Protein AF-M3H5D3-F1 (afdb_monomer_lite)

Structure (mmCIF, N/CA/C/O backbone):
data_AF-M3H5D3-F1
#
_entry.id   AF-M3H5D3-F1
#
loop_
_atom_site.group_PDB
_atom_site.id
_atom_site.type_symbol
_atom_site.label_atom_id
_atom_site.label_alt_id
_atom_site.label_comp_id
_atom_site.label_asym_id
_atom_site.label_entity_id
_atom_site.label_seq_id
_atom_site.pdbx_PDB_ins_code
_atom_site.Cartn_x
_atom_site.Cartn_y
_atom_site.Cartn_z
_atom_site.occupancy
_atom_site.B_iso_or_equiv
_atom_site.auth_seq_id
_atom_site.auth_comp_id
_atom_site.auth_asym_id
_atom_site.auth_atom_id
_atom_site.pdbx_PDB_model_num
ATOM 1 N N . MET A 1 1 ? 18.948 1.604 -1.763 1.00 32.38 1 MET A N 1
ATOM 2 C CA . MET A 1 1 ? 18.449 1.210 -0.431 1.00 32.38 1 MET A CA 1
ATOM 3 C C . MET A 1 1 ? 17.245 0.305 -0.661 1.00 32.38 1 MET A C 1
ATOM 5 O O . MET A 1 1 ? 16.190 0.804 -1.023 1.00 32.38 1 MET A O 1
ATOM 9 N N . TYR A 1 2 ? 17.444 -1.017 -0.651 1.00 39.84 2 TYR A N 1
ATOM 10 C CA . TYR A 1 2 ? 16.378 -1.993 -0.911 1.00 39.84 2 TYR A CA 1
ATOM 11 C C . TYR A 1 2 ? 15.650 -2.283 0.404 1.00 39.84 2 TYR A C 1
ATOM 13 O O . TYR A 1 2 ? 16.288 -2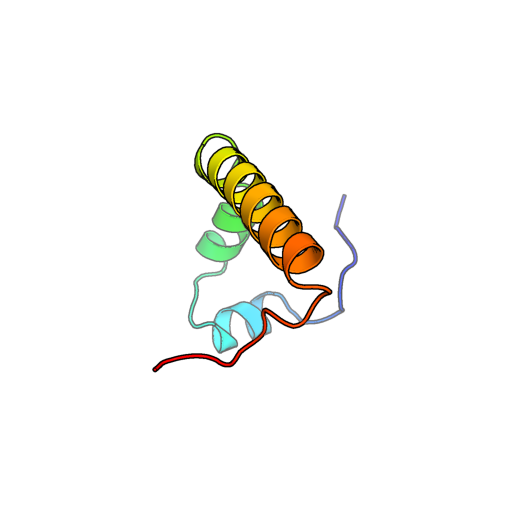.604 1.400 1.00 39.84 2 TYR A O 1
ATOM 21 N N . ILE A 1 3 ? 14.329 -2.108 0.413 1.00 48.75 3 ILE A N 1
ATOM 22 C CA . ILE A 1 3 ? 13.475 -2.400 1.565 1.00 48.75 3 ILE A CA 1
ATOM 23 C C . ILE A 1 3 ? 13.364 -3.925 1.680 1.00 48.75 3 ILE A C 1
ATOM 25 O O . ILE A 1 3 ? 12.724 -4.563 0.846 1.00 48.75 3 ILE A O 1
ATOM 29 N N . GLU A 1 4 ? 13.986 -4.509 2.702 1.00 53.25 4 GLU A N 1
ATOM 30 C CA . GLU A 1 4 ? 13.764 -5.903 3.091 1.00 53.25 4 GLU A CA 1
ATOM 31 C C . GLU A 1 4 ? 12.357 -6.054 3.689 1.00 53.25 4 GLU A C 1
ATOM 33 O O . GLU A 1 4 ? 12.118 -5.753 4.857 1.00 53.25 4 GLU A O 1
ATOM 38 N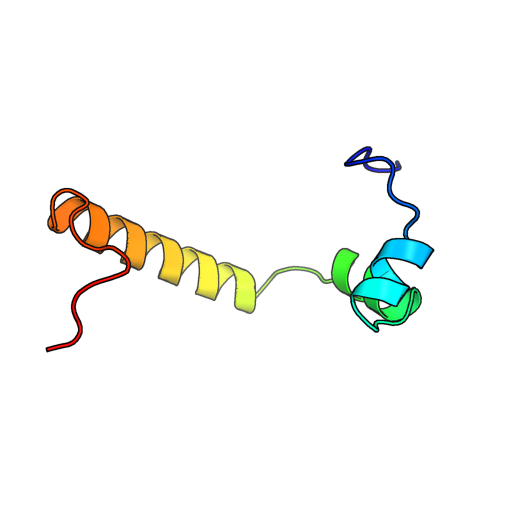 N . LYS A 1 5 ? 11.396 -6.516 2.883 1.00 50.81 5 LYS A N 1
ATOM 39 C CA . LYS A 1 5 ? 10.097 -7.012 3.360 1.00 50.81 5 LYS A CA 1
ATOM 40 C C . LYS A 1 5 ? 9.701 -8.252 2.564 1.00 50.81 5 LYS A C 1
ATOM 42 O O . LYS A 1 5 ? 9.182 -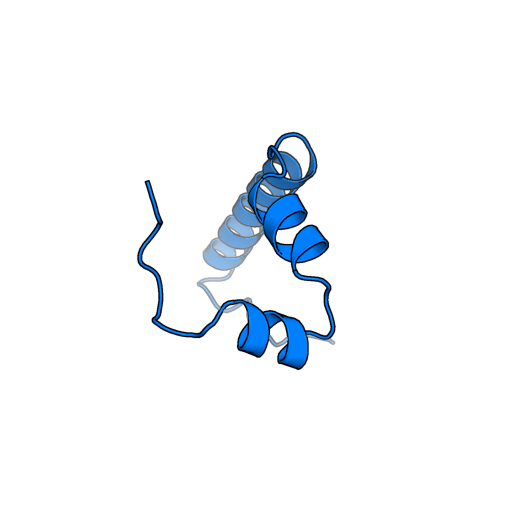8.128 1.464 1.00 50.81 5 LYS A O 1
ATOM 47 N N . ASN A 1 6 ? 9.908 -9.420 3.178 1.00 54.31 6 ASN A N 1
ATOM 48 C CA . ASN A 1 6 ? 9.530 -10.762 2.717 1.00 54.31 6 ASN A CA 1
ATOM 49 C C . ASN A 1 6 ? 10.156 -11.189 1.375 1.00 54.31 6 ASN A C 1
ATOM 51 O O . ASN A 1 6 ? 9.930 -10.592 0.331 1.00 54.31 6 ASN A O 1
ATOM 55 N N . HIS A 1 7 ? 10.927 -12.276 1.405 1.00 61.56 7 HIS A N 1
ATOM 56 C CA . HIS A 1 7 ? 11.811 -12.756 0.332 1.00 61.56 7 HIS A CA 1
ATOM 57 C C . HIS A 1 7 ? 11.079 -13.369 -0.888 1.00 61.56 7 HIS A C 1
ATOM 59 O O . HIS A 1 7 ? 11.543 -14.342 -1.482 1.00 61.56 7 HIS A O 1
ATOM 65 N N . PHE A 1 8 ? 9.910 -12.845 -1.263 1.00 69.81 8 PHE A N 1
ATOM 66 C CA . PHE A 1 8 ? 9.198 -13.272 -2.463 1.00 69.81 8 PHE A CA 1
ATOM 67 C C . PHE A 1 8 ? 9.770 -12.544 -3.682 1.00 69.81 8 PHE A C 1
ATOM 69 O O . PHE A 1 8 ? 9.792 -11.311 -3.697 1.00 69.81 8 PHE A O 1
ATOM 76 N N . PRO A 1 9 ? 10.215 -13.271 -4.725 1.00 84.62 9 PRO A N 1
ATOM 77 C CA . PRO A 1 9 ? 10.660 -12.641 -5.958 1.00 84.62 9 PRO A CA 1
ATOM 78 C C . PRO A 1 9 ? 9.558 -11.735 -6.510 1.00 84.62 9 PRO A C 1
ATOM 80 O O . PRO A 1 9 ? 8.430 -12.190 -6.705 1.00 84.62 9 PRO A O 1
ATOM 83 N N . VAL A 1 10 ? 9.890 -10.470 -6.792 1.00 84.69 10 VAL A N 1
ATOM 84 C CA . VAL A 1 10 ? 8.945 -9.472 -7.331 1.00 84.69 10 VAL A CA 1
ATOM 85 C C . VAL A 1 10 ? 8.211 -10.016 -8.554 1.00 84.69 10 VAL A C 1
ATOM 87 O O . VAL A 1 10 ? 7.011 -9.816 -8.693 1.00 84.69 10 VAL A O 1
ATOM 90 N N . GLU A 1 11 ? 8.908 -10.772 -9.401 1.00 85.75 11 GLU A N 1
ATOM 91 C CA . GLU A 1 11 ? 8.338 -11.448 -10.565 1.00 85.75 11 GLU A CA 1
ATOM 92 C C . GLU A 1 11 ? 7.227 -12.440 -10.200 1.00 85.75 11 GLU A C 1
ATOM 94 O O . GLU A 1 11 ? 6.151 -12.400 -10.789 1.00 85.75 11 GLU A O 1
ATOM 99 N N . LYS A 1 12 ? 7.438 -13.275 -9.176 1.00 87.75 12 LYS A N 1
ATOM 100 C CA . LYS A 1 12 ? 6.429 -14.233 -8.708 1.00 87.75 12 LYS A CA 1
ATOM 101 C C . LYS A 1 12 ? 5.187 -13.507 -8.195 1.00 87.75 12 LYS A C 1
ATOM 103 O O . LYS A 1 12 ? 4.071 -13.896 -8.525 1.00 87.75 12 LYS A O 1
ATOM 108 N N . THR A 1 13 ? 5.379 -12.433 -7.436 1.00 86.94 13 THR A N 1
ATOM 109 C CA . THR A 1 13 ? 4.281 -11.610 -6.915 1.00 86.94 13 THR A CA 1
ATOM 110 C C . THR A 1 13 ? 3.529 -10.895 -8.038 1.00 86.94 13 THR A C 1
ATOM 112 O O . THR A 1 13 ? 2.301 -10.909 -8.052 1.00 86.94 13 THR A O 1
ATOM 115 N N . CYS A 1 14 ? 4.245 -10.328 -9.013 1.00 91.00 14 CYS A N 1
ATOM 116 C CA . CYS A 1 14 ? 3.647 -9.684 -10.184 1.00 91.00 14 CYS A CA 1
ATOM 117 C C . CYS A 1 14 ? 2.819 -10.673 -11.014 1.00 91.00 14 CYS A C 1
ATOM 119 O O . CYS A 1 14 ? 1.712 -10.336 -11.423 1.00 91.00 14 CYS A O 1
ATOM 121 N N . ASN A 1 15 ? 3.311 -11.904 -11.191 1.00 90.94 15 ASN A N 1
ATOM 122 C CA . ASN A 1 15 ? 2.595 -12.961 -11.906 1.00 90.94 15 ASN A CA 1
ATOM 123 C C . ASN A 1 15 ? 1.315 -13.386 -11.174 1.00 90.94 15 ASN A C 1
ATOM 125 O O . ASN A 1 15 ? 0.271 -13.514 -11.803 1.00 90.94 15 ASN A O 1
ATOM 129 N N . ILE A 1 16 ? 1.371 -13.558 -9.848 1.00 93.00 16 ILE A N 1
ATOM 130 C CA . ILE A 1 16 ? 0.191 -13.901 -9.032 1.00 93.00 16 ILE A CA 1
ATOM 131 C C . ILE A 1 16 ? -0.871 -12.799 -9.113 1.00 93.00 16 ILE A C 1
ATOM 133 O O . ILE A 1 16 ? -2.057 -13.088 -9.239 1.00 93.00 16 ILE A O 1
ATOM 137 N N . LEU A 1 17 ? -0.444 -11.538 -9.042 1.00 90.06 17 LEU A N 1
ATOM 138 C CA . LEU A 1 17 ? -1.335 -10.377 -9.076 1.00 90.06 17 LEU A CA 1
ATOM 139 C C . LEU A 1 17 ? -1.720 -9.950 -10.502 1.00 90.06 17 LEU A C 1
ATOM 141 O O . LEU A 1 17 ? -2.482 -9.000 -10.659 1.00 90.06 17 LEU A O 1
ATOM 145 N N . ASN A 1 18 ? -1.202 -10.634 -11.528 1.00 94.00 18 ASN A N 1
ATOM 146 C CA . ASN A 1 18 ? -1.382 -10.317 -12.944 1.00 94.00 18 ASN A CA 1
ATOM 147 C C . ASN A 1 18 ? -1.075 -8.842 -13.290 1.00 94.00 18 ASN A C 1
ATOM 149 O O . ASN A 1 18 ? -1.823 -8.179 -14.010 1.00 94.00 18 ASN A O 1
ATOM 153 N N . VAL A 1 19 ? 0.032 -8.317 -12.757 1.00 92.88 19 VAL A N 1
ATOM 154 C CA . VAL A 1 19 ? 0.531 -6.958 -13.026 1.00 92.88 19 VAL A CA 1
ATOM 155 C C . VAL A 1 19 ? 1.905 -7.004 -13.686 1.00 92.88 19 VAL A C 1
ATOM 157 O O . VAL A 1 19 ? 2.673 -7.946 -13.505 1.00 92.88 19 VAL A O 1
ATOM 160 N N . SER A 1 20 ? 2.260 -5.959 -14.433 1.00 93.25 20 SER A N 1
ATOM 161 C CA . SER A 1 20 ? 3.619 -5.832 -14.958 1.00 93.25 20 SER A CA 1
ATOM 162 C C . SER A 1 20 ? 4.605 -5.415 -13.860 1.00 93.25 20 SER A C 1
ATOM 164 O O . SER A 1 20 ? 4.258 -4.697 -12.918 1.00 93.25 20 SER A O 1
ATOM 166 N N . ARG A 1 21 ? 5.880 -5.799 -14.016 1.00 88.94 21 ARG A N 1
ATOM 167 C CA . ARG A 1 21 ? 6.963 -5.346 -13.122 1.00 88.94 21 ARG A CA 1
ATOM 168 C C . ARG A 1 21 ? 7.095 -3.821 -13.104 1.00 88.94 21 ARG A C 1
ATOM 170 O O . ARG A 1 21 ? 7.334 -3.249 -12.047 1.00 88.94 21 ARG A O 1
ATOM 177 N N . SER A 1 22 ? 6.931 -3.166 -14.258 1.00 88.69 22 SER A N 1
ATOM 178 C CA . SER A 1 22 ? 6.936 -1.701 -14.335 1.00 88.69 22 SER A CA 1
ATOM 179 C C . SER A 1 22 ? 5.779 -1.109 -13.540 1.00 88.69 22 SER A C 1
ATOM 181 O O . SER A 1 22 ? 6.019 -0.260 -12.695 1.00 88.69 22 SER A O 1
ATOM 183 N N . GLY A 1 23 ? 4.564 -1.646 -13.690 1.00 88.44 23 GLY A N 1
ATOM 184 C CA . GLY A 1 23 ? 3.397 -1.213 -12.924 1.00 88.44 23 GLY A CA 1
ATOM 185 C C . GLY A 1 23 ? 3.575 -1.373 -11.413 1.00 88.44 23 GLY A C 1
ATOM 186 O O . GLY A 1 23 ? 3.167 -0.490 -10.661 1.00 88.44 23 GLY A O 1
ATOM 187 N N . TYR A 1 24 ? 4.238 -2.446 -10.965 1.00 88.12 24 TYR A N 1
ATOM 188 C CA . TYR A 1 24 ? 4.598 -2.636 -9.557 1.00 88.12 24 TYR A CA 1
ATOM 189 C C . TYR A 1 24 ? 5.540 -1.538 -9.044 1.00 88.12 24 TYR A C 1
ATOM 191 O O . TYR A 1 24 ? 5.264 -0.923 -8.014 1.00 88.12 24 TYR A O 1
ATOM 199 N N . TYR A 1 25 ? 6.636 -1.261 -9.755 1.00 89.62 25 TYR A N 1
ATOM 200 C CA . TYR A 1 25 ? 7.580 -0.223 -9.335 1.00 89.62 25 TYR A CA 1
ATOM 201 C C . TYR A 1 25 ? 7.015 1.189 -9.488 1.00 89.62 25 TYR A C 1
ATOM 203 O O . TYR A 1 25 ? 7.332 2.050 -8.671 1.00 89.62 25 TYR A O 1
ATOM 211 N N . ASP A 1 26 ? 6.173 1.429 -10.489 1.00 87.56 26 ASP A N 1
ATOM 212 C CA . ASP A 1 26 ? 5.469 2.696 -10.659 1.00 87.56 26 ASP A CA 1
ATOM 213 C C . ASP A 1 26 ? 4.515 2.917 -9.493 1.00 87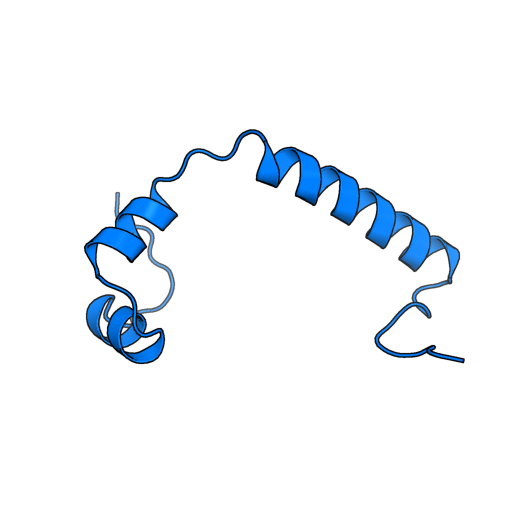.56 26 ASP A C 1
ATOM 215 O O . ASP A 1 26 ? 4.535 3.984 -8.892 1.00 87.56 26 ASP A O 1
ATOM 219 N N . TRP A 1 27 ? 3.730 1.902 -9.117 1.00 85.50 27 TRP A N 1
ATOM 220 C CA . TRP A 1 27 ? 2.888 1.943 -7.922 1.00 85.50 27 TRP A CA 1
ATOM 221 C C . TRP A 1 27 ? 3.705 2.200 -6.653 1.00 85.50 27 TRP A C 1
ATOM 223 O O . TRP A 1 27 ? 3.333 3.068 -5.871 1.00 85.50 27 TRP A O 1
ATOM 233 N N . LEU A 1 28 ? 4.844 1.520 -6.486 1.00 84.75 28 LEU A N 1
ATOM 234 C CA . LEU A 1 28 ? 5.730 1.710 -5.335 1.00 84.75 28 LEU A CA 1
ATOM 235 C C . LEU A 1 28 ? 6.309 3.134 -5.258 1.00 84.75 28 LEU A C 1
ATOM 237 O O . LEU A 1 28 ? 6.569 3.635 -4.168 1.00 84.75 28 LEU A O 1
ATOM 241 N N . LYS A 1 29 ? 6.536 3.775 -6.410 1.00 83.12 29 LYS A N 1
ATOM 242 C CA . LYS A 1 29 ? 7.079 5.137 -6.523 1.00 83.12 29 LYS A CA 1
ATOM 243 C C . LYS A 1 29 ? 6.010 6.230 -6.532 1.00 83.12 29 LYS A C 1
ATOM 245 O O . LYS A 1 29 ? 6.379 7.403 -6.561 1.00 83.12 29 LYS A O 1
ATOM 250 N N . ARG A 1 30 ? 4.716 5.890 -6.570 1.00 80.88 30 ARG A N 1
ATOM 251 C CA . ARG A 1 30 ? 3.648 6.898 -6.601 1.00 80.88 30 ARG A CA 1
ATOM 252 C C . ARG A 1 30 ? 3.717 7.745 -5.339 1.00 80.88 30 ARG A C 1
ATOM 254 O O . ARG A 1 30 ? 3.666 7.230 -4.229 1.00 80.88 30 ARG A O 1
ATOM 261 N N . GLU A 1 31 ? 3.837 9.052 -5.538 1.00 69.00 31 GLU A N 1
ATOM 262 C CA . GLU A 1 31 ? 3.824 10.018 -4.452 1.00 69.00 31 GLU A CA 1
ATOM 263 C C . GLU A 1 31 ? 2.384 10.192 -3.955 1.00 69.00 31 GLU A C 1
ATOM 265 O O . GLU A 1 31 ? 1.461 10.503 -4.715 1.00 69.00 31 GLU A O 1
ATOM 270 N N . ASP A 1 32 ? 2.193 9.963 -2.665 1.00 66.62 32 ASP A N 1
ATOM 271 C CA . ASP A 1 32 ? 0.904 10.050 -2.000 1.00 66.62 32 ASP A CA 1
ATOM 272 C C . ASP A 1 32 ? 0.548 11.506 -1.718 1.00 66.62 32 ASP A C 1
ATOM 274 O O . ASP A 1 32 ? 1.183 12.152 -0.885 1.00 66.62 32 ASP A O 1
ATOM 278 N N . ARG A 1 33 ? -0.483 12.044 -2.381 1.00 67.62 33 ARG A N 1
ATOM 279 C CA . ARG A 1 33 ? -0.958 13.400 -2.048 1.00 67.62 33 ARG A CA 1
ATOM 280 C C . ARG A 1 33 ? -2.447 13.503 -1.801 1.00 67.62 33 ARG A C 1
ATOM 282 O O . ARG A 1 33 ? -2.825 13.863 -0.693 1.00 67.62 33 ARG A O 1
ATOM 289 N N . GLU A 1 34 ? -3.288 13.136 -2.759 1.00 74.06 34 GLU A N 1
ATOM 290 C CA . GLU A 1 34 ? -4.732 13.377 -2.603 1.00 74.06 34 GLU A CA 1
ATOM 291 C C . GLU A 1 34 ? -5.484 12.158 -2.065 1.00 74.06 34 GLU A C 1
ATOM 293 O O . GLU A 1 34 ? -6.219 12.258 -1.082 1.00 74.06 34 GLU A O 1
ATOM 298 N N . ARG A 1 35 ? -5.234 10.969 -2.626 1.00 77.75 35 ARG A N 1
ATOM 299 C CA . ARG A 1 35 ? -5.895 9.739 -2.167 1.00 77.75 35 ARG A CA 1
ATOM 300 C C . ARG A 1 35 ? -5.523 9.387 -0.729 1.00 77.75 35 ARG A C 1
ATOM 302 O O . ARG A 1 35 ? -6.385 8.970 0.031 1.00 77.75 35 ARG A O 1
ATOM 309 N N . THR A 1 36 ? -4.270 9.590 -0.338 1.00 83.25 36 THR A N 1
ATOM 310 C CA . THR A 1 36 ? -3.811 9.237 1.012 1.00 83.25 36 THR A CA 1
ATOM 311 C C . THR A 1 36 ? -4.327 10.183 2.074 1.00 83.25 36 THR A C 1
ATOM 313 O O . THR A 1 36 ? -4.737 9.709 3.124 1.00 83.25 36 THR A O 1
ATOM 316 N N . LYS A 1 37 ? -4.424 11.487 1.794 1.00 84.06 37 LYS A N 1
ATOM 317 C CA . LYS A 1 37 ? -5.115 12.414 2.703 1.00 84.06 37 LYS A CA 1
ATOM 318 C C . LYS A 1 37 ? -6.589 12.051 2.853 1.00 84.06 37 LYS A C 1
ATOM 320 O O . LYS A 1 37 ? -7.095 12.013 3.969 1.00 84.06 37 LYS A O 1
ATOM 325 N N . SER A 1 38 ? -7.260 11.739 1.742 1.00 85.75 38 SER A N 1
ATOM 326 C CA . SER A 1 38 ? -8.655 11.297 1.773 1.00 85.75 38 SER A CA 1
ATOM 327 C C . SER A 1 38 ? -8.824 10.003 2.574 1.00 85.75 38 SER A C 1
ATOM 329 O O . SER A 1 38 ? -9.716 9.935 3.413 1.00 85.75 38 SER A O 1
ATOM 331 N N . ASN A 1 39 ? -7.945 9.015 2.384 1.00 87.19 39 ASN A N 1
ATOM 332 C CA . ASN A 1 39 ? -7.958 7.773 3.154 1.00 87.19 39 ASN A CA 1
ATOM 333 C C . ASN A 1 39 ? -7.680 8.020 4.639 1.00 87.19 39 ASN A C 1
ATOM 335 O O . ASN A 1 39 ? -8.404 7.496 5.466 1.00 87.19 39 ASN A O 1
ATOM 339 N N . GLN A 1 40 ? -6.703 8.862 4.988 1.00 88.81 40 GLN A N 1
ATOM 340 C CA . GLN A 1 40 ? -6.414 9.208 6.384 1.00 88.81 40 GLN A CA 1
ATOM 341 C C . GLN A 1 40 ? -7.617 9.854 7.078 1.00 88.81 40 GLN A C 1
ATOM 343 O O . GLN A 1 40 ? -7.865 9.593 8.253 1.00 88.81 40 GLN A O 1
ATOM 348 N N . GLU A 1 41 ? -8.364 10.702 6.371 1.00 90.19 41 GLU A N 1
ATOM 349 C CA . GLU A 1 41 ? -9.583 11.302 6.912 1.00 90.19 41 GLU A CA 1
ATOM 350 C C . GLU A 1 41 ? -10.702 10.267 7.081 1.00 90.19 41 GLU A C 1
ATOM 352 O O . GLU A 1 41 ? -11.383 10.241 8.108 1.00 90.19 41 GLU A O 1
ATOM 357 N N . LEU A 1 42 ? -10.855 9.363 6.110 1.00 89.50 42 LEU A N 1
ATOM 358 C CA . LEU A 1 42 ? -11.783 8.238 6.217 1.00 89.50 42 LEU A CA 1
ATOM 359 C C . LEU A 1 42 ? -11.420 7.311 7.382 1.00 89.50 42 LEU A C 1
ATOM 361 O O . LEU A 1 42 ? -12.305 6.951 8.153 1.00 89.50 42 LEU A O 1
ATOM 365 N N . ASP A 1 43 ? -10.141 6.982 7.554 1.00 89.31 43 ASP A N 1
ATOM 366 C CA . ASP A 1 43 ? -9.644 6.121 8.628 1.00 89.31 43 ASP A CA 1
ATOM 367 C C . ASP A 1 43 ? -9.947 6.730 9.998 1.00 89.31 43 ASP A C 1
ATOM 369 O O . ASP A 1 43 ? -10.472 6.045 10.873 1.00 89.31 43 ASP A O 1
ATOM 373 N N . LYS A 1 44 ? -9.708 8.037 10.179 1.00 90.44 44 LYS A N 1
ATOM 374 C CA . LYS A 1 44 ? -10.084 8.744 11.416 1.00 90.44 44 LYS A CA 1
ATOM 375 C C . LYS A 1 44 ? -11.576 8.633 11.697 1.00 90.44 44 LYS A C 1
ATOM 377 O O . LYS A 1 44 ? -11.968 8.369 12.832 1.00 90.44 44 LYS A O 1
ATOM 382 N N . ARG A 1 45 ? -12.409 8.827 10.671 1.00 88.62 45 ARG A N 1
ATOM 383 C CA . ARG A 1 45 ? -13.865 8.745 10.808 1.00 88.62 45 ARG A CA 1
ATOM 384 C C . ARG A 1 45 ? -14.322 7.332 11.163 1.00 88.62 45 ARG A C 1
ATOM 386 O O . ARG A 1 45 ? -15.196 7.181 12.010 1.00 88.62 45 ARG A O 1
ATOM 393 N N . ILE A 1 46 ? -13.734 6.314 10.538 1.00 86.56 46 ILE A N 1
ATOM 394 C CA . ILE A 1 46 ? -14.017 4.906 10.833 1.00 86.56 46 ILE A CA 1
ATOM 395 C C . ILE A 1 46 ? -13.614 4.580 12.272 1.00 86.56 46 ILE A C 1
ATOM 397 O O . ILE A 1 46 ? -14.432 4.029 13.002 1.00 86.56 46 ILE A O 1
ATOM 401 N N . SER A 1 47 ? -12.409 4.966 12.700 1.00 85.69 47 SER A N 1
ATOM 402 C CA . SER A 1 47 ? -11.932 4.739 14.070 1.00 85.69 47 SER A CA 1
ATOM 403 C C . SER A 1 47 ? -12.819 5.422 15.108 1.00 85.69 47 SER A C 1
ATOM 405 O O . SER A 1 47 ? -13.211 4.786 16.079 1.00 85.69 47 SER A O 1
ATOM 407 N N . PHE A 1 48 ? -13.213 6.677 14.870 1.00 86.62 48 PHE A N 1
ATOM 408 C CA . PHE A 1 48 ? -14.127 7.396 15.758 1.00 86.62 48 PHE A CA 1
ATOM 409 C C . PHE A 1 48 ? -15.469 6.665 15.916 1.00 86.62 48 PHE A C 1
ATOM 411 O O . PHE A 1 48 ? -15.913 6.418 17.033 1.00 86.62 48 PHE A O 1
ATOM 418 N N . LEU A 1 49 ? -16.094 6.265 14.804 1.00 84.31 49 LEU A N 1
ATOM 419 C CA . LEU A 1 49 ? -17.365 5.529 14.826 1.00 84.31 49 LEU A CA 1
ATOM 420 C C . LEU A 1 49 ? -17.223 4.135 15.452 1.00 84.31 49 LEU A C 1
ATOM 422 O O . LEU A 1 49 ? -18.160 3.621 16.062 1.00 84.31 49 LEU A O 1
ATOM 426 N N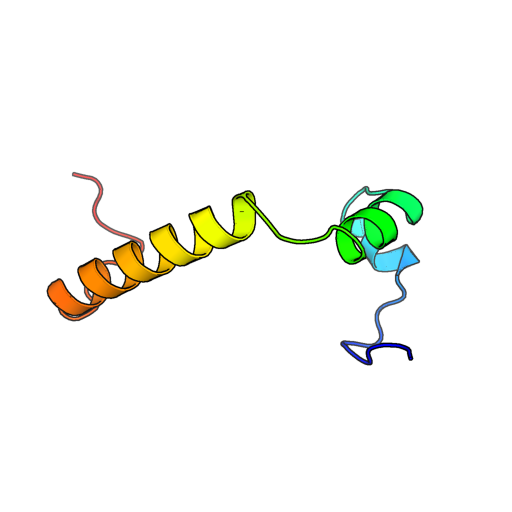 . PHE A 1 50 ? -16.064 3.500 15.283 1.00 82.19 50 PHE A N 1
ATOM 427 C CA . PHE A 1 50 ? -15.762 2.211 15.890 1.00 82.19 50 PHE A CA 1
ATOM 428 C C . PHE A 1 50 ? -15.674 2.321 17.414 1.00 82.19 50 PHE A C 1
ATOM 430 O O . PHE A 1 50 ? -16.292 1.524 18.120 1.00 82.19 50 PHE A O 1
ATOM 437 N N . GLU A 1 51 ? -14.954 3.325 17.914 1.00 82.81 51 GLU A N 1
ATOM 438 C CA . GLU A 1 51 ? -14.818 3.611 19.344 1.00 82.81 51 GLU A CA 1
ATOM 439 C C . GLU A 1 51 ? -16.152 4.034 19.974 1.00 82.81 51 GLU A C 1
ATOM 441 O O . GLU A 1 51 ? -16.502 3.528 21.040 1.00 82.81 51 GLU A O 1
ATOM 446 N N . GLU A 1 52 ? -16.937 4.876 19.291 1.00 80.12 52 GLU A N 1
ATOM 447 C CA . GLU A 1 52 ? -18.280 5.289 19.731 1.00 80.12 52 GLU A CA 1
ATOM 448 C C . GLU A 1 52 ? -19.215 4.085 19.939 1.00 80.12 52 GLU A C 1
ATOM 450 O O . GLU A 1 52 ? -20.022 4.066 20.866 1.00 80.12 52 GLU A O 1
ATOM 455 N N . GLN A 1 53 ? -19.082 3.044 19.112 1.00 78.00 53 GLN A N 1
ATOM 456 C CA . GLN A 1 53 ? -19.864 1.812 19.232 1.00 78.00 53 GLN A CA 1
ATOM 457 C C . GLN A 1 53 ? -19.218 0.751 20.141 1.00 78.00 53 GLN A C 1
ATOM 459 O O . GLN A 1 53 ? -19.581 -0.423 20.046 1.00 78.00 53 GLN A O 1
ATOM 464 N N . GLU A 1 54 ? -18.262 1.120 21.002 1.00 75.38 54 GLU A N 1
ATOM 465 C CA . GLU A 1 54 ? -17.514 0.198 21.879 1.00 75.38 54 GLU A CA 1
ATOM 466 C C . GLU A 1 54 ? -16.858 -0.965 21.106 1.00 75.38 54 GLU A C 1
ATOM 468 O O . GLU A 1 54 ? -16.816 -2.108 21.565 1.00 75.38 54 GLU A O 1
ATOM 473 N N . GLY A 1 55 ? -16.410 -0.707 19.876 1.00 65.62 55 GLY A N 1
ATOM 474 C CA . GLY A 1 55 ? -15.814 -1.714 19.001 1.00 65.62 55 GLY A CA 1
ATOM 475 C C . GLY A 1 55 ? -16.792 -2.761 18.455 1.00 65.62 55 GLY A C 1
ATOM 476 O O . GLY A 1 55 ? -16.368 -3.774 17.898 1.00 65.62 55 GLY A O 1
ATOM 477 N N . ARG A 1 56 ? -18.108 -2.539 18.588 1.00 67.19 56 ARG A N 1
ATOM 478 C CA . ARG A 1 56 ? -19.152 -3.429 18.042 1.00 67.19 56 ARG A CA 1
ATOM 479 C C . ARG A 1 56 ? -19.378 -3.238 16.544 1.00 67.19 56 ARG A C 1
ATOM 481 O O . ARG A 1 56 ? -20.010 -4.087 15.915 1.00 67.19 56 ARG A O 1
ATOM 488 N N . SER A 1 57 ? -18.874 -2.140 15.978 1.00 61.19 57 SER A N 1
ATOM 489 C CA . SER A 1 57 ? -18.993 -1.832 14.553 1.00 61.19 57 SER A CA 1
ATOM 490 C C . SER A 1 57 ? -17.981 -2.654 13.748 1.00 61.19 57 SER A C 1
ATOM 492 O O . SER A 1 57 ? -16.869 -2.225 13.464 1.00 61.19 57 SER A O 1
ATOM 494 N N . GLY A 1 58 ? -18.344 -3.895 13.437 1.00 63.94 58 GLY A N 1
ATOM 495 C CA . GLY A 1 58 ? -17.572 -4.800 12.585 1.00 63.94 58 GLY A CA 1
ATOM 496 C C . GLY A 1 58 ? -18.330 -5.180 11.311 1.00 63.94 58 GLY A C 1
ATOM 497 O O . GLY A 1 58 ? -19.251 -4.496 10.880 1.00 63.94 58 GLY A O 1
ATOM 498 N N . TYR A 1 59 ? -17.974 -6.327 10.731 1.00 57.91 59 TYR A N 1
ATOM 499 C CA . TYR A 1 59 ? -18.546 -6.932 9.511 1.00 57.91 59 TYR A CA 1
ATOM 500 C C . TYR A 1 59 ? -20.087 -7.152 9.508 1.00 57.91 59 TYR A C 1
ATOM 502 O O . TYR A 1 59 ? -20.656 -7.524 8.487 1.00 57.91 59 TYR A O 1
ATOM 510 N N . LEU A 1 60 ? -20.798 -6.886 10.607 1.00 60.50 60 LEU A N 1
ATOM 511 C CA . LEU A 1 60 ? -22.256 -6.999 10.722 1.00 60.50 60 LEU A CA 1
ATOM 512 C C . LEU A 1 60 ? -22.771 -5.703 11.372 1.00 60.50 60 LEU A C 1
ATOM 514 O O . LEU A 1 60 ? -22.378 -5.387 12.490 1.00 60.50 60 LEU A O 1
ATOM 518 N N . ARG A 1 61 ? -23.592 -4.886 10.706 1.00 48.19 61 ARG A N 1
ATOM 519 C CA . ARG A 1 61 ? -25.041 -5.086 10.549 1.00 48.19 61 ARG A CA 1
ATOM 520 C C . ARG A 1 61 ? -25.551 -4.425 9.261 1.00 48.19 61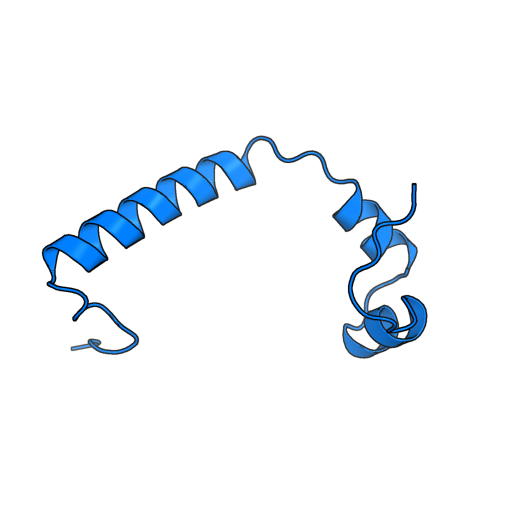 ARG A C 1
ATOM 522 O O . ARG A 1 61 ? -25.686 -3.209 9.195 1.00 48.19 61 ARG A O 1
ATOM 529 N N . ILE A 1 62 ? -25.893 -5.249 8.278 1.00 45.47 62 ILE A N 1
ATOM 530 C CA . ILE A 1 62 ? -26.966 -4.947 7.326 1.00 45.47 62 ILE A CA 1
ATOM 531 C C . ILE A 1 62 ? -28.294 -5.303 8.015 1.00 45.47 62 ILE A C 1
ATOM 533 O O . ILE A 1 62 ? -28.438 -6.420 8.515 1.00 45.47 62 ILE A O 1
ATOM 537 N N . HIS A 1 63 ? -29.232 -4.361 8.093 1.00 51.00 63 HIS A N 1
ATOM 538 C CA . HIS A 1 63 ? -30.646 -4.644 8.340 1.00 51.00 63 HIS A CA 1
ATOM 539 C C . HIS A 1 63 ? -31.463 -3.935 7.269 1.00 51.00 63 HIS A C 1
ATOM 541 O O . HIS A 1 63 ? -31.101 -2.776 6.961 1.00 51.00 63 HIS A O 1
#

Organism: NCBI:txid1088540

pLDDT: mean 76.92, std 15.37, range [32.38, 94.0]

Radius of gyration: 17.75 Å; chains: 1; bounding box: 49×28×37 Å

Secondary structure (DSSP, 8-state):
---------HHHHHHHTT--HHHHHHHHH---SHHHHHHHHHHHHHHHHHHHTTT--SS----

Foldseek 3Di:
DDDDDDPDDLVVVCVVVVHDSVRVVCVVPDDDDDVVVVVVVVVVVVVVVCVVVVNPPDPDDDD

Sequence (63 aa):
MYIEKNHFPVEKTCNILNVSRSGYYDWLKREDRERTKSNQELDKRISFLFEEQEGRSGYLRIH